Protein AF-A0A357CTX7-F1 (afdb_monomer_lite)

Sequence (78 aa):
PDFVKEAEAEGNKAALMSFTFAMKAEEVHAGLYQDALENLDQTEEVFYYLCPVCGNIEKYRPEKCSICGVPGDKFIKY

Foldseek 3Di:
DVQLVVCVVVVVPVSNLLVQLQVVQVVQVVVVVVVCVVPVVDPDDFKWWADPPRGHIDSDQDCADPRPGHGSVRTDID

Secondary structure (DSSP, 8-state):
-HHHHHHHHTT-HHHHHHHHHHHHHHHHHHHHHHHHHHTTT--S----EE-TTT--EESS--SB-TTT--BGGGPEE-

Radius of gyration: 14.72 Å; chains: 1; bounding box: 30×30×39 Å

Structure (mmCIF, N/CA/C/O backbone):
data_AF-A0A357CTX7-F1
#
_entry.id   AF-A0A357CTX7-F1
#
loop_
_atom_site.group_PDB
_atom_site.id
_atom_site.type_symbol
_atom_site.label_atom_id
_atom_site.label_alt_id
_atom_site.label_comp_id
_atom_site.label_asym_id
_atom_site.label_entity_id
_atom_site.label_seq_id
_atom_site.pdbx_PDB_ins_code
_atom_site.Cartn_x
_atom_site.Cartn_y
_atom_site.Cartn_z
_atom_site.occupancy
_atom_site.B_iso_or_equiv
_atom_site.auth_seq_id
_atom_site.auth_comp_id
_atom_site.auth_asym_id
_atom_site.auth_atom_id
_atom_site.pdbx_PDB_model_num
ATOM 1 N N . PRO A 1 1 ? -1.915 11.499 7.370 1.00 87.25 1 PRO A N 1
ATOM 2 C CA . PRO A 1 1 ? -2.864 12.539 6.907 1.00 87.25 1 PRO A CA 1
ATOM 3 C C . PRO A 1 1 ? -3.814 12.912 8.049 1.00 87.25 1 PRO A C 1
ATOM 5 O O . PRO A 1 1 ? -4.030 12.084 8.934 1.00 87.25 1 PRO A O 1
ATOM 8 N N . ASP A 1 2 ? -4.352 14.132 8.055 1.00 96.19 2 ASP A N 1
ATOM 9 C CA . ASP A 1 2 ? -5.177 14.615 9.175 1.00 96.19 2 ASP A CA 1
ATOM 10 C C . ASP A 1 2 ? -6.439 13.768 9.393 1.00 96.19 2 ASP A C 1
ATOM 12 O O . ASP A 1 2 ? -6.806 13.512 10.537 1.00 96.19 2 ASP A O 1
ATOM 16 N N . PHE A 1 3 ? -6.980 13.172 8.326 1.00 96.88 3 PHE A N 1
ATOM 17 C CA . PHE A 1 3 ? -8.111 12.240 8.395 1.00 96.88 3 PHE A CA 1
ATOM 18 C C . PHE A 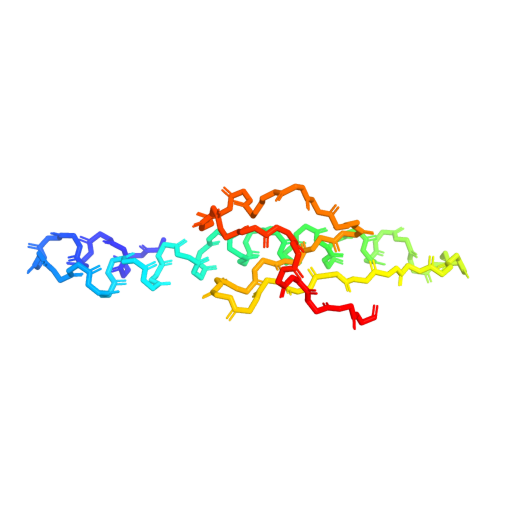1 3 ? -7.874 11.017 9.301 1.00 96.88 3 PHE A C 1
ATOM 20 O O . PHE A 1 3 ? -8.821 10.494 9.879 1.00 96.88 3 PHE A O 1
ATOM 27 N N . VAL A 1 4 ? -6.626 10.556 9.472 1.00 97.50 4 VAL A N 1
ATOM 28 C CA . VAL A 1 4 ? -6.305 9.459 10.414 1.00 97.50 4 VAL A CA 1
ATOM 29 C C . VAL A 1 4 ? -6.504 9.918 11.858 1.00 97.50 4 VAL A C 1
ATOM 31 O O . VAL A 1 4 ? -7.123 9.208 12.644 1.00 97.50 4 VAL A O 1
ATOM 34 N N . LYS A 1 5 ? -6.007 11.116 12.193 1.00 97.44 5 LYS A N 1
ATOM 35 C CA . LYS A 1 5 ? -6.109 11.682 13.546 1.00 97.44 5 LYS A CA 1
ATOM 36 C C . LYS A 1 5 ? -7.560 11.989 13.903 1.00 97.44 5 LYS A C 1
ATOM 38 O O . LYS A 1 5 ? -7.983 11.728 15.022 1.00 97.44 5 LYS A O 1
ATOM 43 N N . GLU A 1 6 ? -8.314 12.527 12.948 1.00 98.44 6 GLU A N 1
ATOM 44 C CA . GLU A 1 6 ? -9.737 12.824 13.114 1.00 98.44 6 GLU A CA 1
ATOM 45 C C . GLU A 1 6 ? -10.548 11.541 13.334 1.00 98.44 6 GLU A C 1
ATOM 47 O O . GLU A 1 6 ? -11.260 11.430 14.329 1.00 98.44 6 GLU A O 1
ATOM 52 N N . ALA A 1 7 ? -10.343 10.515 12.501 1.00 98.38 7 ALA A N 1
ATOM 53 C CA . ALA A 1 7 ? -11.020 9.229 12.665 1.00 98.38 7 ALA A CA 1
ATOM 54 C C . ALA A 1 7 ? -10.687 8.534 13.998 1.00 98.38 7 ALA A C 1
ATOM 56 O O . ALA A 1 7 ? -11.547 7.871 14.582 1.00 98.38 7 ALA A O 1
ATOM 57 N N . GLU A 1 8 ? -9.452 8.674 14.490 1.00 97.81 8 GLU A N 1
ATOM 58 C CA . GLU A 1 8 ? -9.054 8.186 15.813 1.00 97.81 8 GLU A CA 1
ATOM 59 C C . GLU A 1 8 ? -9.770 8.946 16.938 1.00 97.81 8 GLU A C 1
ATOM 61 O O . GLU A 1 8 ? -10.342 8.313 17.828 1.00 97.81 8 GLU A O 1
ATOM 66 N N . ALA A 1 9 ? -9.803 10.281 16.873 1.00 98.31 9 ALA A N 1
ATOM 67 C CA . ALA A 1 9 ? -10.472 11.126 17.862 1.00 98.31 9 ALA A CA 1
ATOM 68 C C . ALA A 1 9 ? -11.990 10.876 17.930 1.00 98.31 9 ALA A C 1
ATOM 70 O O . ALA A 1 9 ? -12.573 10.886 19.014 1.00 98.31 9 ALA A O 1
ATOM 71 N N . GLU A 1 10 ? -12.623 10.597 16.790 1.00 98.19 10 GLU A N 1
ATOM 72 C CA . GLU A 1 10 ? -14.042 10.236 16.695 1.00 98.19 10 GLU A CA 1
ATOM 73 C C . GLU A 1 10 ? -14.333 8.777 17.090 1.00 98.19 10 GLU A C 1
ATOM 75 O O . GLU A 1 10 ? -15.492 8.369 17.180 1.00 98.19 10 GLU A O 1
ATOM 80 N N . GLY A 1 11 ? -13.301 7.950 17.293 1.00 98.31 11 GLY A N 1
ATOM 81 C CA . GLY A 1 11 ? -13.460 6.514 17.527 1.00 98.31 11 GLY A CA 1
ATOM 82 C C . GLY A 1 11 ? -14.016 5.748 16.318 1.00 98.31 11 GLY A C 1
ATOM 83 O O . GLY A 1 11 ? -14.470 4.605 16.459 1.00 98.31 11 GLY A O 1
ATOM 84 N N . ASN A 1 12 ? -13.977 6.340 15.121 1.00 98.56 12 ASN A N 1
ATOM 85 C CA . ASN A 1 12 ? -14.468 5.733 13.891 1.00 98.56 12 ASN A CA 1
ATOM 86 C C . ASN A 1 12 ? -13.448 4.726 13.341 1.00 98.56 12 ASN A C 1
ATOM 88 O O . ASN A 1 12 ? -12.631 5.014 12.465 1.00 98.56 12 ASN A O 1
ATOM 92 N N . LYS A 1 13 ? -13.516 3.497 13.857 1.00 98.31 13 LYS A N 1
ATOM 93 C CA . LYS A 1 13 ? -12.568 2.420 13.527 1.00 98.31 13 LYS A CA 1
ATOM 94 C C . LYS A 1 13 ? -12.518 2.075 12.037 1.00 98.31 13 LYS A C 1
ATOM 96 O O . LYS A 1 13 ? -11.447 1.743 11.535 1.00 98.31 13 LYS A O 1
ATOM 101 N N . ALA A 1 14 ? -13.654 2.135 11.340 1.00 98.12 14 ALA A N 1
ATOM 102 C CA . ALA A 1 14 ? -13.711 1.831 9.913 1.00 98.12 14 ALA A CA 1
ATOM 103 C C . ALA A 1 14 ? -12.943 2.883 9.100 1.00 98.12 14 ALA A C 1
ATOM 105 O O . ALA A 1 14 ? -12.083 2.524 8.298 1.00 98.12 14 ALA A O 1
ATOM 106 N N . ALA A 1 15 ? -13.187 4.168 9.375 1.00 98.25 15 ALA A N 1
ATOM 107 C CA . ALA A 1 15 ? -12.469 5.265 8.735 1.00 98.25 15 ALA A CA 1
ATOM 108 C C . ALA A 1 15 ? -10.969 5.232 9.067 1.00 98.25 15 ALA A C 1
ATOM 110 O O . ALA A 1 15 ? -10.138 5.321 8.164 1.00 98.25 15 ALA A O 1
ATOM 111 N N . LEU A 1 16 ? -10.618 5.010 10.338 1.00 98.56 16 LEU A N 1
ATOM 112 C CA . LEU A 1 16 ? -9.227 4.906 10.783 1.00 98.56 16 LEU A CA 1
ATOM 113 C C . LEU A 1 16 ? -8.467 3.819 10.012 1.00 98.56 16 LEU A C 1
ATOM 115 O O . LEU A 1 16 ? -7.351 4.052 9.543 1.00 98.56 16 LEU A O 1
ATOM 119 N N . MET A 1 17 ? -9.080 2.645 9.840 1.00 98.25 17 MET A N 1
ATOM 120 C CA . MET A 1 17 ? -8.498 1.546 9.074 1.00 98.25 17 MET A CA 1
ATOM 121 C C . MET A 1 17 ? -8.318 1.923 7.599 1.00 98.25 17 MET A C 1
ATOM 123 O O . MET A 1 17 ? -7.214 1.791 7.074 1.00 98.25 17 MET A O 1
ATOM 127 N N . SER A 1 18 ? -9.367 2.429 6.943 1.00 98.19 18 SER A N 1
ATOM 128 C CA . SER A 1 18 ? -9.320 2.811 5.527 1.00 98.19 18 SER A CA 1
ATOM 129 C C . SER A 1 18 ? -8.263 3.878 5.246 1.00 98.19 18 SER A C 1
ATOM 131 O O . SER A 1 18 ? -7.454 3.709 4.335 1.00 98.19 18 SER A O 1
ATOM 133 N N . PHE A 1 19 ? -8.210 4.942 6.052 1.00 98.44 19 PHE A N 1
ATOM 134 C CA . PHE A 1 19 ? -7.224 6.007 5.874 1.00 98.44 19 PHE A CA 1
ATOM 135 C C . PHE A 1 19 ? -5.800 5.543 6.165 1.00 98.44 19 PHE A C 1
ATOM 137 O O . PHE A 1 19 ? -4.872 5.961 5.476 1.00 98.44 19 PHE A O 1
ATOM 144 N N . THR A 1 20 ? -5.614 4.655 7.144 1.00 98.38 20 THR A N 1
ATOM 145 C CA . THR A 1 20 ? -4.295 4.080 7.438 1.00 98.38 20 THR A CA 1
ATOM 146 C C . THR A 1 20 ? -3.805 3.187 6.300 1.00 98.38 20 THR A C 1
ATOM 148 O O . THR A 1 20 ? -2.633 3.249 5.937 1.00 98.38 20 THR A O 1
ATOM 151 N N . PHE A 1 21 ? -4.686 2.364 5.726 1.00 98.56 21 PHE A N 1
ATOM 152 C CA . PHE A 1 21 ? -4.353 1.509 4.586 1.00 98.56 21 PHE A CA 1
ATOM 153 C C . PHE A 1 21 ? -3.998 2.332 3.353 1.00 98.56 21 PHE A C 1
ATOM 155 O O . PHE A 1 21 ? -2.933 2.106 2.785 1.00 98.56 21 PHE A O 1
ATOM 162 N N . ALA A 1 22 ? -4.832 3.316 3.005 1.00 98.50 22 ALA A N 1
ATOM 163 C CA . ALA A 1 22 ? -4.565 4.218 1.893 1.00 98.50 22 ALA A CA 1
ATOM 164 C C . ALA A 1 22 ? -3.232 4.953 2.087 1.00 98.50 22 ALA A C 1
ATOM 166 O O . ALA A 1 22 ? -2.365 4.850 1.235 1.00 98.50 22 ALA A O 1
ATOM 167 N N . MET A 1 23 ? -3.013 5.595 3.243 1.00 98.31 23 MET A N 1
ATOM 168 C CA . MET A 1 23 ? -1.763 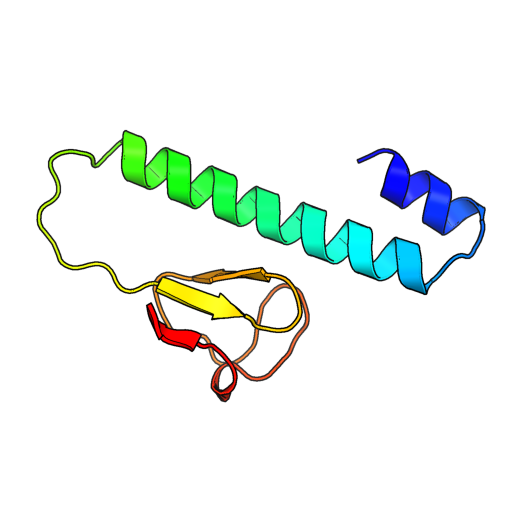6.313 3.536 1.00 98.31 23 MET A CA 1
ATOM 169 C C . MET A 1 23 ? -0.522 5.446 3.293 1.00 98.31 23 MET A C 1
ATOM 171 O O . MET A 1 23 ? 0.392 5.874 2.599 1.00 98.31 23 MET A O 1
ATOM 175 N N . LYS A 1 24 ? -0.503 4.225 3.839 1.00 98.62 24 LYS A N 1
ATOM 176 C CA . LYS A 1 24 ? 0.638 3.316 3.683 1.00 98.62 24 LYS A CA 1
ATOM 177 C C . LYS A 1 24 ? 0.806 2.826 2.243 1.00 98.62 24 LYS A C 1
ATOM 179 O O . LYS A 1 24 ? 1.932 2.642 1.801 1.00 98.62 24 LYS A O 1
ATOM 184 N N . ALA A 1 25 ? -0.290 2.597 1.516 1.00 98.69 25 ALA A N 1
ATOM 185 C CA . ALA A 1 25 ? -0.220 2.209 0.110 1.00 98.69 25 ALA A CA 1
ATOM 186 C C . ALA A 1 25 ? 0.320 3.361 -0.752 1.00 98.69 25 ALA A C 1
ATOM 188 O O . ALA A 1 25 ? 1.197 3.130 -1.578 1.00 98.69 25 ALA A O 1
ATOM 189 N N . GLU A 1 26 ? -0.110 4.603 -0.503 1.00 98.50 26 GLU A N 1
ATOM 190 C CA . GLU A 1 26 ? 0.387 5.768 -1.243 1.00 98.50 26 GLU A CA 1
ATOM 191 C C . GLU A 1 26 ? 1.878 6.044 -0.999 1.00 98.50 26 GLU A C 1
ATOM 193 O O . GLU A 1 26 ? 2.570 6.483 -1.916 1.00 98.50 26 GLU A O 1
ATOM 198 N N . GLU A 1 27 ? 2.411 5.743 0.190 1.00 98.38 27 GLU A N 1
ATOM 199 C CA . GLU A 1 27 ? 3.862 5.789 0.442 1.00 98.38 27 GLU A CA 1
ATOM 200 C C . GLU A 1 27 ? 4.625 4.815 -0.474 1.00 98.38 27 GLU A C 1
ATOM 202 O O . GLU A 1 27 ? 5.655 5.173 -1.050 1.00 98.38 27 GLU A O 1
ATOM 207 N N . VAL A 1 28 ? 4.092 3.604 -0.670 1.00 98.50 28 VAL A N 1
ATOM 208 C CA . VAL A 1 28 ? 4.662 2.610 -1.591 1.00 98.50 28 VAL A CA 1
ATOM 209 C C . VAL A 1 28 ? 4.507 3.058 -3.043 1.00 98.50 28 VAL A C 1
ATOM 211 O O . VAL A 1 28 ? 5.468 2.988 -3.808 1.00 98.50 28 VAL A O 1
ATOM 214 N N . HIS A 1 29 ? 3.336 3.569 -3.428 1.00 98.56 29 HIS A N 1
ATOM 215 C CA . HIS A 1 29 ? 3.094 4.072 -4.782 1.00 98.56 29 HIS A CA 1
ATOM 216 C C . HIS A 1 29 ? 4.045 5.208 -5.148 1.00 98.56 29 HIS A C 1
ATOM 218 O O . HIS A 1 29 ? 4.621 5.194 -6.232 1.00 98.56 29 HIS A O 1
ATOM 224 N N . ALA A 1 30 ? 4.248 6.168 -4.243 1.00 98.62 30 ALA A N 1
ATOM 225 C CA . ALA A 1 30 ? 5.185 7.263 -4.452 1.00 98.62 30 ALA A CA 1
ATOM 226 C C . ALA A 1 30 ? 6.609 6.742 -4.698 1.00 98.62 30 ALA A C 1
ATOM 228 O O . ALA A 1 30 ? 7.270 7.197 -5.629 1.00 98.62 30 ALA A O 1
ATOM 229 N N . GLY A 1 31 ? 7.050 5.742 -3.926 1.00 98.12 31 GLY A N 1
ATOM 230 C CA . GLY A 1 31 ? 8.337 5.078 -4.141 1.00 98.12 31 GLY A CA 1
ATOM 231 C C . GLY A 1 31 ? 8.435 4.386 -5.503 1.00 98.12 31 GLY A C 1
ATOM 232 O O . GLY A 1 31 ? 9.439 4.537 -6.192 1.00 98.12 31 GLY A O 1
ATOM 233 N N . LEU A 1 32 ? 7.385 3.678 -5.929 1.00 97.50 32 LEU A N 1
ATOM 234 C CA . LEU A 1 32 ? 7.347 3.013 -7.237 1.00 97.50 32 LEU A CA 1
ATOM 235 C C . LEU A 1 32 ? 7.337 4.006 -8.406 1.00 97.50 32 LEU A C 1
ATOM 237 O O . LEU A 1 32 ? 7.990 3.756 -9.415 1.00 97.50 32 LEU A O 1
ATOM 241 N N . TYR A 1 33 ? 6.629 5.130 -8.280 1.00 97.50 33 TYR A N 1
ATOM 242 C CA . TYR A 1 33 ? 6.657 6.185 -9.293 1.00 97.50 33 TYR A CA 1
ATOM 243 C C . TYR A 1 33 ? 8.023 6.861 -9.376 1.00 97.50 33 TYR A C 1
ATOM 245 O O . TYR A 1 33 ? 8.496 7.113 -10.481 1.00 97.50 33 TYR A O 1
ATOM 253 N N . GLN A 1 34 ? 8.659 7.133 -8.234 1.00 98.12 34 GLN A N 1
ATOM 254 C CA . GLN A 1 34 ? 10.006 7.702 -8.199 1.00 98.12 34 GLN A CA 1
ATOM 255 C C . GLN A 1 34 ? 11.017 6.757 -8.859 1.00 98.12 34 GLN A C 1
ATOM 257 O O . GLN A 1 34 ? 11.774 7.180 -9.726 1.00 98.12 34 GLN A O 1
ATOM 262 N N . ASP A 1 35 ? 10.970 5.471 -8.517 1.00 95.19 35 ASP A N 1
ATOM 263 C CA . ASP A 1 35 ? 11.805 4.439 -9.132 1.00 95.19 35 ASP A CA 1
ATOM 264 C C . ASP A 1 35 ? 11.568 4.332 -10.650 1.00 95.19 35 ASP A C 1
ATOM 266 O O . ASP A 1 35 ? 12.528 4.267 -11.415 1.00 95.19 35 ASP A O 1
ATOM 270 N N . ALA A 1 36 ? 10.319 4.407 -11.117 1.00 94.56 36 ALA A N 1
ATOM 271 C CA . ALA A 1 36 ? 10.020 4.431 -12.549 1.00 94.56 36 ALA A CA 1
ATOM 272 C C . ALA A 1 36 ? 10.569 5.690 -13.2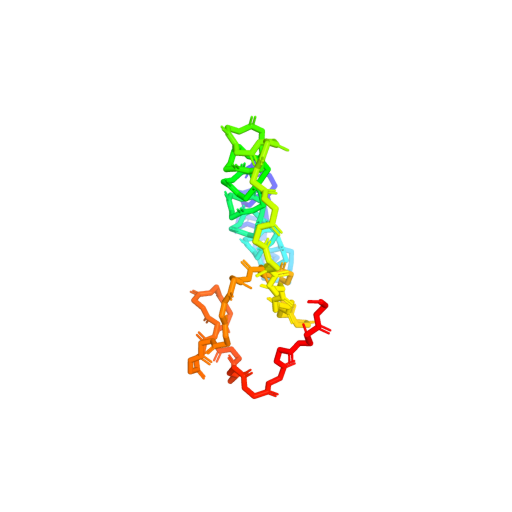51 1.00 94.56 36 ALA A C 1
ATOM 274 O O . ALA A 1 36 ? 11.085 5.598 -14.363 1.00 94.56 36 ALA A O 1
ATOM 275 N N . LEU A 1 37 ? 10.486 6.859 -12.605 1.00 97.12 37 LEU A N 1
ATOM 276 C CA . LEU A 1 37 ? 11.040 8.128 -13.098 1.00 97.12 37 LEU A CA 1
ATOM 277 C C . LEU A 1 37 ? 12.569 8.104 -13.204 1.00 97.12 37 LEU A C 1
ATOM 279 O O . LEU A 1 37 ? 13.132 8.686 -14.128 1.00 97.12 37 LEU A O 1
ATOM 283 N N . GLU A 1 38 ? 13.240 7.447 -12.263 1.00 96.50 38 GLU A N 1
ATOM 284 C CA . GLU A 1 38 ? 14.701 7.315 -12.249 1.00 96.50 38 GLU A CA 1
ATOM 285 C C . GLU A 1 38 ? 15.208 6.290 -13.270 1.00 96.50 38 GLU A C 1
ATOM 287 O O . GLU A 1 38 ? 16.345 6.393 -13.727 1.00 96.50 38 GLU A O 1
ATOM 292 N N . ASN A 1 39 ? 14.359 5.339 -13.669 1.00 94.75 39 ASN A N 1
ATOM 293 C CA . ASN A 1 39 ? 14.713 4.219 -14.539 1.00 94.75 39 ASN A CA 1
ATOM 294 C C . ASN A 1 39 ? 13.896 4.200 -15.846 1.00 94.75 39 ASN A C 1
ATOM 296 O O . ASN A 1 39 ? 13.561 3.132 -16.354 1.00 94.75 39 ASN A O 1
ATOM 300 N N . LEU A 1 40 ? 13.587 5.372 -16.417 1.00 94.19 40 LEU A N 1
ATOM 301 C CA . LEU A 1 40 ? 12.763 5.493 -1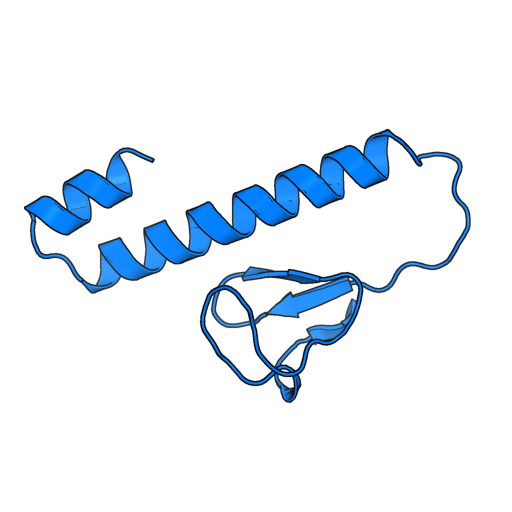7.635 1.00 94.19 40 LEU A CA 1
ATOM 302 C C . LEU A 1 40 ? 13.324 4.743 -18.855 1.00 94.19 40 LEU A C 1
ATOM 304 O O . LEU A 1 40 ? 12.553 4.307 -19.707 1.00 94.19 40 LEU A O 1
ATOM 308 N N . ASP A 1 41 ? 14.647 4.590 -18.935 1.00 95.44 41 ASP A N 1
ATOM 309 C CA . ASP A 1 41 ? 15.324 3.895 -20.037 1.00 95.44 41 ASP A CA 1
ATOM 310 C C . ASP A 1 41 ? 15.458 2.376 -19.797 1.00 95.44 41 ASP A C 1
ATOM 312 O O . ASP A 1 41 ? 15.998 1.651 -20.640 1.00 95.44 41 ASP A O 1
ATOM 316 N N . GLN A 1 42 ? 14.984 1.867 -18.653 1.00 91.50 42 GLN A N 1
ATOM 317 C CA . GLN A 1 42 ? 15.027 0.441 -18.349 1.00 91.50 42 GLN A CA 1
ATOM 318 C C . GLN A 1 42 ? 14.016 -0.317 -19.212 1.00 91.50 42 GLN A C 1
ATOM 320 O O . GLN A 1 42 ? 12.830 -0.004 -19.258 1.00 91.50 42 GLN A O 1
ATOM 325 N N . THR A 1 43 ? 14.497 -1.358 -19.888 1.00 90.75 43 THR A N 1
ATOM 326 C CA . THR A 1 43 ? 13.688 -2.202 -20.785 1.00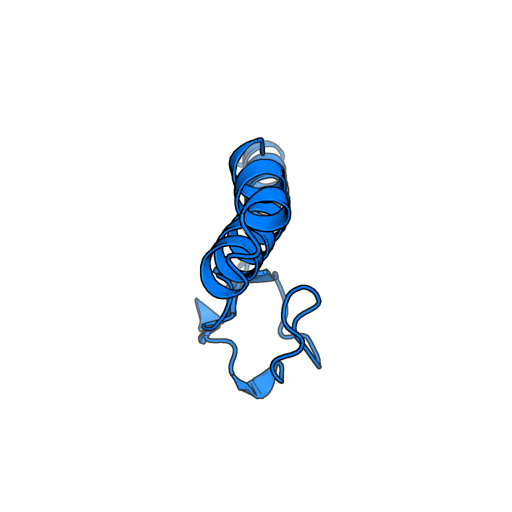 90.75 43 THR A CA 1
ATOM 327 C C . THR A 1 43 ? 13.337 -3.556 -20.176 1.00 90.75 43 THR A C 1
ATOM 329 O O . THR A 1 43 ? 12.684 -4.375 -20.823 1.00 90.75 43 THR A O 1
ATOM 332 N N . GLU A 1 44 ? 13.779 -3.809 -18.943 1.00 91.06 44 GLU A N 1
ATOM 333 C CA . GLU A 1 44 ? 13.475 -5.047 -18.235 1.00 91.06 44 GLU A CA 1
ATOM 334 C C . GLU A 1 44 ? 11.980 -5.144 -17.931 1.00 91.06 44 GLU A C 1
ATOM 336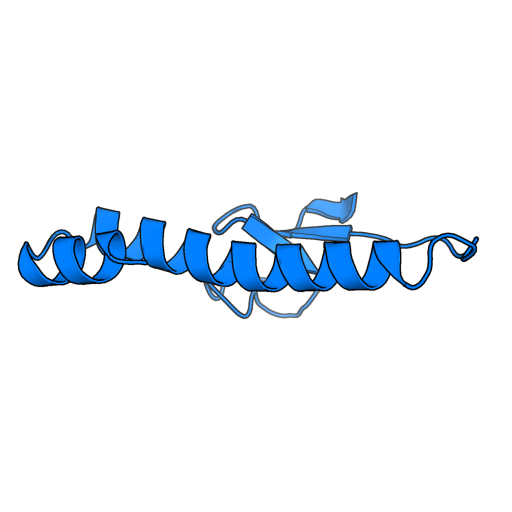 O O . GLU A 1 44 ? 11.342 -4.177 -17.516 1.00 91.06 44 GLU A O 1
ATOM 341 N N . GLU A 1 45 ? 11.425 -6.339 -18.122 1.00 90.50 45 GLU A N 1
ATOM 342 C CA . GLU A 1 45 ? 10.044 -6.621 -17.756 1.00 90.50 45 GLU A CA 1
ATOM 343 C C . GLU A 1 45 ? 9.900 -6.580 -16.229 1.00 90.50 45 GLU A C 1
ATOM 345 O O . GLU A 1 45 ? 10.570 -7.315 -15.499 1.00 90.50 45 GLU A O 1
ATOM 350 N N . VAL A 1 46 ? 8.999 -5.726 -15.748 1.00 92.31 46 VAL A N 1
ATOM 351 C CA . VAL A 1 46 ? 8.655 -5.614 -14.331 1.00 92.31 46 VAL A CA 1
ATOM 352 C C . VAL A 1 46 ? 7.232 -6.112 -14.144 1.00 92.31 46 VAL A C 1
ATOM 354 O O . VAL A 1 46 ? 6.319 -5.689 -14.846 1.00 92.31 46 VAL A O 1
ATOM 357 N N . PHE A 1 47 ? 7.042 -6.994 -13.167 1.00 94.75 47 PHE A N 1
ATOM 358 C CA . PHE A 1 47 ? 5.716 -7.432 -12.749 1.00 94.75 47 PHE A CA 1
ATOM 359 C C . PHE A 1 47 ? 5.277 -6.667 -11.516 1.00 94.75 47 PHE A C 1
ATOM 361 O O . PHE A 1 47 ? 6.075 -6.458 -10.601 1.00 94.75 47 PHE A O 1
ATOM 368 N N . TYR A 1 48 ? 3.995 -6.333 -11.456 1.00 97.56 48 TYR A N 1
ATOM 369 C CA . TYR A 1 48 ? 3.410 -5.689 -10.290 1.00 97.56 48 TYR A CA 1
ATOM 370 C C . TYR A 1 48 ? 2.347 -6.587 -9.673 1.00 97.56 48 TYR A C 1
ATOM 372 O O . TYR A 1 48 ? 1.550 -7.222 -10.356 1.00 97.56 48 TYR A O 1
ATOM 380 N N . TYR A 1 49 ? 2.337 -6.658 -8.351 1.00 98.50 49 TYR A N 1
ATOM 381 C CA . TYR A 1 49 ? 1.413 -7.477 -7.586 1.00 98.50 49 TYR A CA 1
ATOM 382 C C . TYR A 1 49 ? 0.588 -6.559 -6.694 1.00 98.50 49 TYR A C 1
ATOM 384 O O . TYR A 1 49 ? 1.122 -5.943 -5.775 1.00 98.50 49 TYR A O 1
ATOM 392 N N . LEU A 1 50 ? -0.715 -6.486 -6.958 1.00 98.69 50 LEU A N 1
ATOM 393 C CA . LEU A 1 50 ? -1.665 -5.657 -6.226 1.00 98.69 50 LEU A CA 1
ATOM 394 C C . LEU A 1 50 ? -2.329 -6.452 -5.098 1.00 98.69 50 LEU A C 1
ATOM 396 O O . LEU A 1 50 ? -2.957 -7.487 -5.332 1.00 98.69 50 LEU A O 1
ATOM 400 N N . CYS A 1 51 ? -2.265 -5.927 -3.879 1.00 98.69 51 CYS A N 1
ATOM 401 C CA . CYS A 1 51 ? -3.054 -6.401 -2.752 1.00 98.69 51 CYS A CA 1
ATOM 402 C C . CYS A 1 51 ? -4.520 -5.951 -2.900 1.00 98.69 51 CYS A C 1
ATOM 404 O O . CYS A 1 51 ? -4.790 -4.748 -2.821 1.00 98.69 51 CYS A O 1
ATOM 406 N N . PRO A 1 52 ? -5.498 -6.872 -3.006 1.00 98.31 52 PRO A N 1
ATOM 407 C CA . PRO A 1 52 ? -6.900 -6.508 -3.231 1.00 98.31 52 PRO A CA 1
ATOM 408 C C . PRO A 1 52 ? -7.601 -5.928 -1.990 1.00 98.31 52 PRO A C 1
ATOM 410 O O . PRO A 1 52 ? -8.759 -5.535 -2.072 1.00 98.31 52 PRO A O 1
ATOM 413 N N . VAL A 1 53 ? -6.936 -5.915 -0.829 1.00 98.44 53 VAL A N 1
ATOM 414 C CA . VAL A 1 53 ? -7.525 -5.470 0.446 1.00 98.44 53 VAL A CA 1
ATOM 415 C C . VAL A 1 53 ? -7.169 -4.021 0.761 1.00 98.44 53 VAL A C 1
ATOM 417 O O . VAL A 1 53 ? -8.028 -3.255 1.183 1.00 98.44 53 VAL A O 1
ATOM 420 N N . CYS A 1 54 ? -5.898 -3.649 0.599 1.00 98.62 54 CYS A N 1
ATOM 421 C CA . CYS A 1 54 ? -5.389 -2.349 1.043 1.00 98.62 54 CYS A CA 1
ATOM 422 C C . CYS A 1 54 ? -4.720 -1.533 -0.065 1.00 98.62 54 CYS A C 1
ATOM 424 O O . CYS A 1 54 ? -4.244 -0.442 0.220 1.00 98.62 54 CYS A O 1
ATOM 426 N N . GLY A 1 55 ? -4.634 -2.064 -1.288 1.00 98.44 55 GLY A N 1
ATOM 427 C CA . GLY A 1 55 ? -4.039 -1.362 -2.424 1.00 98.44 55 GLY A CA 1
ATOM 428 C C . GLY A 1 55 ? -2.513 -1.408 -2.504 1.00 98.44 55 GLY A C 1
ATOM 429 O O . GLY A 1 55 ? -1.974 -0.824 -3.425 1.00 98.44 55 GLY A O 1
ATOM 430 N N . ASN A 1 56 ? -1.809 -2.108 -1.602 1.00 98.75 56 ASN A N 1
ATOM 431 C CA . ASN A 1 56 ? -0.346 -2.242 -1.682 1.00 98.75 56 ASN A CA 1
ATOM 432 C C . ASN A 1 56 ? 0.094 -2.809 -3.040 1.00 98.75 56 ASN A C 1
ATOM 434 O O . ASN A 1 56 ? -0.490 -3.801 -3.483 1.00 98.75 56 ASN A O 1
ATOM 438 N N . ILE A 1 57 ? 1.158 -2.264 -3.625 1.00 98.50 57 ILE A N 1
ATOM 439 C CA . ILE A 1 57 ? 1.772 -2.789 -4.847 1.00 98.50 57 ILE A CA 1
ATOM 440 C C . ILE A 1 57 ? 3.202 -3.234 -4.544 1.00 98.50 57 ILE A C 1
ATOM 442 O O . ILE A 1 57 ? 3.983 -2.480 -3.976 1.00 98.50 57 ILE A O 1
ATOM 446 N N . GLU A 1 58 ? 3.565 -4.446 -4.956 1.00 97.88 58 GLU A N 1
ATOM 447 C CA . GLU A 1 58 ? 4.935 -4.961 -4.840 1.00 97.88 58 GLU A CA 1
ATOM 448 C C . GLU A 1 58 ? 5.451 -5.485 -6.184 1.00 97.88 58 GLU A C 1
ATOM 450 O O . GLU A 1 58 ? 4.671 -5.945 -7.014 1.00 97.88 58 GLU A O 1
ATOM 455 N N . LYS A 1 59 ? 6.774 -5.445 -6.404 1.00 96.31 59 LYS A N 1
ATOM 456 C CA . LYS A 1 59 ? 7.416 -5.996 -7.618 1.00 96.31 59 LYS A CA 1
ATOM 457 C C . LYS A 1 59 ? 7.571 -7.528 -7.593 1.00 96.31 59 LYS A C 1
ATOM 459 O O . LYS A 1 59 ? 7.993 -8.149 -8.566 1.00 96.31 59 LYS A O 1
ATOM 464 N N . TYR A 1 60 ? 7.243 -8.156 -6.467 1.00 95.94 60 TYR A N 1
ATOM 465 C CA . TYR A 1 60 ? 7.217 -9.605 -6.279 1.00 95.94 60 TYR A CA 1
ATOM 466 C C . TYR A 1 60 ? 6.017 -9.987 -5.407 1.00 95.94 60 TYR A C 1
ATOM 468 O O . TYR A 1 60 ? 5.424 -9.137 -4.749 1.00 95.94 60 TYR A O 1
ATOM 476 N N . ARG A 1 61 ? 5.640 -11.270 -5.397 1.00 97.25 61 ARG A N 1
ATOM 477 C CA . ARG A 1 61 ? 4.566 -11.766 -4.527 1.00 97.25 61 ARG A CA 1
ATOM 478 C C . ARG A 1 61 ? 5.132 -12.061 -3.129 1.00 97.25 61 ARG A C 1
ATOM 480 O O . ARG A 1 61 ? 5.910 -13.012 -3.016 1.00 97.25 61 ARG A O 1
ATOM 487 N N . PRO A 1 62 ? 4.758 -11.313 -2.075 1.00 97.06 62 PRO A N 1
ATOM 488 C CA . PRO A 1 62 ? 5.233 -11.593 -0.721 1.00 97.06 62 PRO A CA 1
ATOM 489 C C . PRO A 1 62 ? 4.532 -12.827 -0.128 1.00 97.06 62 PRO A C 1
ATOM 491 O O . PRO A 1 62 ? 3.584 -13.352 -0.706 1.00 97.06 62 PRO A O 1
ATOM 494 N N . GLU A 1 63 ? 4.949 -13.289 1.055 1.00 98.06 63 GLU A N 1
ATOM 495 C CA . GLU A 1 63 ? 4.188 -14.304 1.810 1.00 98.06 63 GLU A CA 1
ATOM 496 C C . GLU A 1 63 ? 2.904 -13.704 2.413 1.00 98.06 63 GLU A C 1
ATOM 498 O O . GLU A 1 63 ? 1.843 -14.331 2.411 1.00 98.06 63 GLU A O 1
ATOM 503 N N . LYS A 1 64 ? 2.988 -12.461 2.905 1.00 98.56 64 LYS A N 1
ATOM 504 C CA . LYS A 1 64 ? 1.877 -11.673 3.456 1.00 98.56 64 LYS A CA 1
ATOM 505 C C . LYS A 1 64 ? 2.054 -10.203 3.105 1.00 98.56 64 LYS A C 1
ATOM 507 O O . LYS A 1 64 ? 3.176 -9.713 3.050 1.00 98.56 64 LYS A O 1
ATOM 512 N N . CYS A 1 65 ? 0.945 -9.489 2.939 1.00 98.69 65 CYS A N 1
ATOM 513 C CA . CYS A 1 65 ? 0.974 -8.042 2.768 1.00 98.69 65 CYS A CA 1
ATOM 514 C C . CYS A 1 65 ? 1.530 -7.357 4.024 1.00 98.69 65 CYS A C 1
ATOM 516 O O . CYS A 1 65 ? 0.984 -7.531 5.115 1.00 98.69 65 CYS A O 1
ATOM 518 N N . SER A 1 66 ? 2.550 -6.518 3.859 1.00 98.19 66 SER A N 1
ATOM 519 C CA . SER A 1 66 ? 3.155 -5.725 4.939 1.00 98.19 66 SER A CA 1
ATOM 520 C C . SER A 1 66 ? 2.204 -4.687 5.558 1.00 98.19 66 SER A C 1
ATOM 522 O O . SER A 1 66 ? 2.404 -4.268 6.697 1.00 98.19 66 SER A O 1
ATOM 524 N N . ILE A 1 67 ? 1.148 -4.290 4.836 1.00 98.56 67 ILE A N 1
ATOM 525 C CA . ILE A 1 67 ? 0.177 -3.280 5.282 1.00 98.56 67 ILE A CA 1
ATOM 526 C C . ILE A 1 67 ? -0.997 -3.908 6.044 1.00 98.56 67 ILE A C 1
ATOM 528 O O . ILE A 1 67 ? -1.309 -3.467 7.150 1.00 98.56 67 ILE A O 1
ATOM 532 N N . CYS A 1 68 ? -1.665 -4.912 5.464 1.00 98.38 68 CYS A N 1
ATOM 533 C CA . CYS A 1 68 ? -2.910 -5.475 6.013 1.00 98.38 68 CYS A CA 1
ATOM 534 C C . CYS A 1 68 ? -2.818 -6.948 6.442 1.00 98.38 68 CYS A C 1
ATOM 536 O O . CYS A 1 68 ? -3.780 -7.487 6.983 1.00 98.38 68 CYS A O 1
ATOM 538 N N . GLY A 1 69 ? -1.690 -7.620 6.196 1.00 98.31 69 GLY A N 1
ATOM 539 C CA . GLY A 1 69 ? -1.459 -9.002 6.622 1.00 98.31 69 GLY A CA 1
ATOM 540 C C . GLY A 1 69 ? -2.182 -10.085 5.814 1.00 98.31 69 GLY A C 1
ATOM 541 O O . GLY A 1 69 ? -2.033 -11.262 6.148 1.00 98.31 69 GLY A O 1
ATOM 542 N N . VAL A 1 70 ? -2.937 -9.737 4.760 1.00 98.56 70 VAL A N 1
ATOM 543 C CA . VAL A 1 70 ? -3.563 -10.739 3.878 1.00 98.56 70 VAL A CA 1
ATOM 544 C C . VAL A 1 70 ? -2.487 -11.651 3.271 1.00 98.56 70 VAL A C 1
ATOM 546 O O . VAL A 1 70 ? -1.410 -11.150 2.924 1.00 98.56 70 VAL A O 1
ATOM 549 N N . PRO A 1 71 ? -2.733 -12.967 3.132 1.00 98.62 71 PRO A N 1
ATOM 550 C CA . PRO A 1 71 ? -1.798 -13.855 2.458 1.00 98.62 71 PRO A CA 1
ATOM 551 C C . PRO A 1 71 ? -1.459 -13.351 1.057 1.00 98.62 71 PRO A C 1
ATOM 553 O O . PRO A 1 71 ? -2.330 -12.908 0.304 1.00 98.62 71 PRO A O 1
ATOM 556 N N . GLY A 1 72 ? -0.183 -13.444 0.694 1.00 98.19 72 GLY A N 1
ATOM 557 C CA . GLY A 1 72 ? 0.302 -13.040 -0.620 1.00 98.19 72 GLY A CA 1
ATOM 558 C C . GLY A 1 72 ? -0.305 -13.855 -1.752 1.00 98.19 72 GLY A C 1
ATOM 559 O O . GLY A 1 72 ? -0.309 -13.424 -2.906 1.00 98.19 72 GLY A O 1
ATOM 560 N N . ASP A 1 73 ? -0.911 -15.003 -1.427 1.00 98.25 73 ASP A N 1
ATOM 561 C CA . ASP A 1 73 ? -1.647 -15.789 -2.397 1.00 98.25 73 ASP A CA 1
ATOM 562 C C . ASP A 1 73 ? -2.845 -15.041 -3.029 1.00 98.25 73 ASP A C 1
ATOM 564 O O . ASP A 1 73 ? -3.250 -15.361 -4.147 1.00 98.25 73 ASP A O 1
ATOM 568 N N . LYS A 1 74 ? -3.339 -13.988 -2.365 1.00 98.44 74 LYS A N 1
ATOM 569 C CA . LYS A 1 74 ? -4.433 -13.125 -2.826 1.00 98.44 74 LYS A CA 1
ATOM 570 C C . LYS A 1 74 ? -4.003 -11.994 -3.754 1.00 98.44 74 LYS A C 1
ATOM 572 O O . LYS A 1 74 ? -4.878 -11.322 -4.291 1.00 98.44 74 LYS A O 1
ATOM 577 N N . PHE A 1 75 ? -2.704 -11.748 -3.922 1.00 98.69 75 PHE A N 1
ATOM 578 C CA . PHE A 1 75 ? -2.244 -10.650 -4.769 1.00 98.69 75 PHE A CA 1
ATOM 579 C C . PHE A 1 75 ? -2.554 -10.926 -6.242 1.00 98.69 75 PHE A C 1
ATOM 581 O O . PHE A 1 75 ? -2.398 -12.050 -6.726 1.00 98.69 75 PHE A O 1
ATOM 588 N N . ILE A 1 76 ? -2.972 -9.878 -6.947 1.00 98.44 76 ILE A N 1
ATOM 589 C CA . ILE A 1 76 ? -3.314 -9.907 -8.369 1.00 98.44 76 ILE A CA 1
ATOM 590 C C . ILE A 1 76 ? -2.088 -9.445 -9.154 1.00 98.44 76 ILE A C 1
ATOM 592 O O . ILE A 1 76 ? -1.568 -8.364 -8.889 1.00 98.44 76 ILE A O 1
ATOM 596 N N . LYS A 1 77 ? -1.623 -10.266 -10.099 1.00 97.81 77 LYS A N 1
ATOM 597 C CA . LYS A 1 77 ? -0.492 -9.935 -10.971 1.00 97.81 77 LYS A CA 1
ATOM 598 C C . LYS A 1 77 ? -0.952 -9.036 -12.126 1.00 97.81 77 LYS A C 1
ATOM 600 O O . LYS A 1 77 ? -1.950 -9.358 -12.771 1.00 97.81 77 LYS A O 1
ATOM 605 N N . TYR A 1 78 ? -0.186 -7.983 -12.382 1.00 94.19 78 TYR A N 1
ATOM 606 C CA . TYR A 1 78 ? -0.245 -7.086 -13.533 1.00 94.19 78 TYR A CA 1
ATOM 607 C C . TYR A 1 78 ? 1.073 -7.154 -14.303 1.00 94.19 78 TYR A C 1
ATOM 609 O O . TYR A 1 78 ? 2.135 -7.353 -13.656 1.00 94.19 78 TYR A O 1
#

pLDDT: mean 97.23, std 2.28, range [87.25, 98.75]